Protein AF-A0A7Y5V250-F1 (afdb_monomer_lite)

Structure (mmCIF, N/CA/C/O backbone):
data_AF-A0A7Y5V250-F1
#
_entry.id   AF-A0A7Y5V250-F1
#
loop_
_atom_site.group_PDB
_atom_site.id
_atom_site.type_symbol
_atom_site.label_atom_id
_atom_site.label_alt_id
_atom_site.label_comp_id
_atom_site.label_asym_id
_atom_site.label_entity_id
_atom_site.label_seq_id
_atom_site.pdbx_PDB_ins_code
_atom_site.Cartn_x
_atom_site.Cartn_y
_atom_site.Cartn_z
_atom_site.occupancy
_atom_site.B_iso_or_equiv
_atom_site.auth_seq_id
_atom_site.auth_comp_id
_atom_site.auth_asym_id
_atom_site.auth_atom_id
_atom_site.pdbx_PDB_model_num
ATOM 1 N N . MET A 1 1 ? -11.826 5.107 -24.577 1.00 51.03 1 MET A N 1
ATOM 2 C CA . MET A 1 1 ? -11.146 4.262 -23.571 1.00 51.03 1 MET A CA 1
ATOM 3 C C . MET A 1 1 ? -11.875 4.449 -22.255 1.00 51.03 1 MET A C 1
ATOM 5 O O . MET A 1 1 ? -11.954 5.586 -21.796 1.00 51.03 1 MET A O 1
ATOM 9 N N . ASN A 1 2 ? -12.489 3.389 -21.724 1.00 48.69 2 ASN A N 1
ATOM 10 C CA . ASN A 1 2 ? -13.219 3.452 -20.458 1.00 48.69 2 ASN A CA 1
ATOM 11 C C . ASN A 1 2 ? -12.242 3.799 -19.329 1.00 48.69 2 ASN A C 1
ATOM 13 O O . ASN A 1 2 ? -11.123 3.292 -19.286 1.00 48.69 2 ASN A O 1
ATOM 17 N N . ARG A 1 3 ? -12.638 4.701 -18.424 1.00 55.31 3 ARG A N 1
ATOM 18 C CA . ARG A 1 3 ? -11.817 5.048 -17.248 1.00 55.31 3 ARG A CA 1
ATOM 19 C C . ARG A 1 3 ? -11.590 3.837 -16.334 1.00 55.31 3 ARG A C 1
ATOM 21 O O . ARG A 1 3 ? -10.566 3.805 -15.656 1.00 55.31 3 ARG A O 1
ATOM 28 N N . ASP A 1 4 ? -12.493 2.860 -16.377 1.00 55.03 4 ASP A N 1
ATOM 29 C CA . ASP A 1 4 ? -12.466 1.651 -15.550 1.00 55.03 4 ASP A CA 1
ATOM 30 C C . ASP A 1 4 ? -11.300 0.702 -15.869 1.00 55.03 4 ASP A C 1
ATOM 32 O O . ASP A 1 4 ? -10.829 -0.009 -14.984 1.00 55.03 4 ASP A O 1
ATOM 36 N N . ASP A 1 5 ? -10.737 0.756 -17.082 1.00 60.41 5 ASP A N 1
ATOM 37 C CA . ASP A 1 5 ? -9.639 -0.138 -17.483 1.00 60.41 5 ASP A CA 1
ATOM 38 C C . ASP A 1 5 ? -8.305 0.182 -16.778 1.00 60.41 5 ASP A C 1
ATOM 40 O O . ASP A 1 5 ? -7.388 -0.639 -16.763 1.00 60.41 5 ASP A O 1
ATOM 44 N N . ARG A 1 6 ? -8.170 1.366 -16.159 1.00 65.12 6 ARG A N 1
ATOM 45 C CA . ARG A 1 6 ? -6.895 1.833 -15.573 1.00 65.12 6 ARG A CA 1
ATOM 46 C C . ARG A 1 6 ? -6.457 1.068 -14.322 1.00 65.12 6 ARG A C 1
ATOM 48 O O . ARG A 1 6 ? -5.278 1.114 -13.986 1.00 65.12 6 ARG A O 1
ATOM 55 N N . TYR A 1 7 ? -7.377 0.381 -13.645 1.00 69.44 7 TYR A N 1
ATOM 56 C CA . TYR A 1 7 ? -7.109 -0.352 -12.399 1.00 69.44 7 TYR A CA 1
ATOM 57 C C . TYR A 1 7 ? -7.560 -1.819 -12.466 1.00 69.44 7 TYR A C 1
ATOM 59 O O . TYR A 1 7 ? -7.815 -2.442 -11.437 1.00 69.44 7 TYR A O 1
ATOM 67 N N . ALA A 1 8 ? -7.667 -2.385 -13.672 1.00 74.19 8 ALA A N 1
ATOM 68 C CA . ALA A 1 8 ? -8.188 -3.738 -13.870 1.00 74.19 8 ALA A CA 1
ATOM 69 C C . ALA A 1 8 ? -7.284 -4.840 -13.276 1.00 74.19 8 ALA A C 1
ATOM 71 O O . ALA A 1 8 ? -7.769 -5.897 -12.869 1.00 74.19 8 ALA A O 1
ATOM 72 N N . ALA A 1 9 ? -5.970 -4.604 -13.199 1.00 82.94 9 ALA A N 1
ATOM 73 C CA . ALA A 1 9 ? -5.012 -5.580 -12.687 1.00 82.94 9 ALA A CA 1
ATOM 74 C C . ALA A 1 9 ? -5.030 -5.637 -11.150 1.00 82.94 9 ALA A C 1
ATOM 76 O O . ALA A 1 9 ? -4.753 -4.647 -10.472 1.00 82.94 9 ALA A O 1
ATOM 77 N N . ARG A 1 10 ? -5.316 -6.820 -10.593 1.00 86.69 10 ARG A N 1
ATOM 78 C CA . ARG A 1 10 ? -5.319 -7.080 -9.145 1.00 86.69 10 ARG A CA 1
ATOM 79 C C . ARG A 1 10 ? -4.195 -8.041 -8.782 1.00 86.69 10 ARG A C 1
ATOM 81 O O . ARG A 1 10 ? -4.042 -9.081 -9.414 1.00 86.69 10 ARG A O 1
ATOM 88 N N . ILE A 1 11 ? -3.459 -7.717 -7.723 1.00 87.31 11 ILE A N 1
ATOM 89 C CA . ILE A 1 11 ? -2.423 -8.579 -7.150 1.00 87.31 11 ILE A CA 1
ATOM 90 C C . ILE A 1 11 ? -2.876 -8.975 -5.745 1.00 87.31 11 ILE A C 1
ATOM 92 O O . ILE A 1 11 ? -3.173 -8.110 -4.925 1.00 87.31 11 ILE A O 1
ATOM 96 N N . ALA A 1 12 ? -2.933 -10.278 -5.471 1.00 90.81 12 ALA A N 1
ATOM 97 C CA . ALA A 1 12 ? -3.206 -10.826 -4.145 1.00 90.81 12 ALA A CA 1
ATOM 98 C C . ALA A 1 12 ? -1.972 -11.586 -3.650 1.00 90.81 12 ALA A C 1
ATOM 100 O O . ALA A 1 12 ? -1.419 -12.412 -4.375 1.00 90.81 12 ALA A O 1
ATOM 101 N N . PHE A 1 13 ? -1.534 -11.313 -2.423 1.00 91.50 13 PHE A N 1
ATOM 102 C CA . PHE A 1 13 ? -0.385 -11.972 -1.807 1.00 91.50 13 PHE A CA 1
ATOM 103 C C . PHE A 1 13 ? -0.516 -11.969 -0.282 1.00 91.50 13 PHE A C 1
ATOM 105 O O . PHE A 1 13 ? -1.344 -11.252 0.279 1.00 91.50 13 PHE A O 1
ATOM 112 N N . ARG A 1 14 ? 0.282 -12.805 0.389 1.00 94.75 14 ARG A N 1
ATOM 113 C CA . ARG A 1 14 ? 0.316 -12.893 1.853 1.00 94.75 14 ARG A CA 1
ATOM 114 C C . ARG A 1 14 ? 1.506 -12.122 2.403 1.00 94.75 14 ARG A C 1
ATOM 116 O O . ARG A 1 14 ? 2.602 -12.191 1.852 1.00 94.75 14 ARG A O 1
ATOM 123 N N . LEU A 1 15 ? 1.278 -11.450 3.522 1.00 95.00 15 LEU A N 1
ATOM 124 C CA . LEU A 1 15 ? 2.293 -10.764 4.305 1.00 95.00 15 LEU A CA 1
ATOM 125 C C . LEU A 1 15 ? 2.461 -11.484 5.649 1.00 95.00 15 LEU A C 1
ATOM 127 O O . LEU A 1 15 ? 1.473 -11.983 6.191 1.00 95.00 15 LEU A O 1
ATOM 131 N N . PRO A 1 16 ? 3.674 -11.527 6.222 1.00 98.00 16 PRO A N 1
ATOM 132 C CA . PRO A 1 16 ? 3.823 -11.799 7.644 1.00 98.00 16 PRO A CA 1
ATOM 133 C C . PRO A 1 16 ? 3.007 -10.782 8.452 1.00 98.00 16 PRO A C 1
ATOM 135 O O . PRO A 1 16 ? 3.091 -9.585 8.169 1.00 98.00 16 PRO A O 1
ATOM 138 N N . GLN A 1 17 ? 2.277 -11.240 9.474 1.00 97.19 17 GLN A N 1
ATOM 139 C CA . GLN A 1 17 ? 1.435 -10.367 10.306 1.00 97.19 17 GLN A CA 1
ATOM 140 C C . GLN A 1 17 ? 2.181 -9.119 10.822 1.00 97.19 17 GLN A C 1
ATOM 142 O O . GLN A 1 17 ? 1.680 -8.020 10.613 1.00 97.19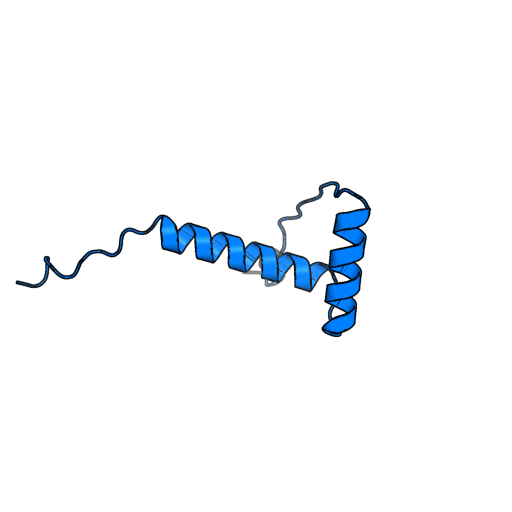 17 GLN A O 1
ATOM 147 N N . PRO A 1 18 ? 3.430 -9.216 11.332 1.00 98.44 18 PRO A N 1
ATOM 148 C CA . PRO A 1 18 ? 4.136 -8.035 11.835 1.00 98.44 18 PRO A CA 1
ATOM 149 C C . PRO A 1 18 ? 4.443 -6.973 10.771 1.00 98.44 18 PRO A C 1
ATOM 151 O O . PRO A 1 18 ? 4.695 -5.819 11.106 1.00 98.44 18 PRO A O 1
ATOM 154 N N . LEU A 1 19 ? 4.508 -7.354 9.490 1.00 97.75 19 LEU A N 1
ATOM 155 C CA . LEU A 1 19 ? 4.692 -6.401 8.395 1.00 97.75 19 LEU A CA 1
ATOM 156 C C . LEU A 1 19 ? 3.361 -5.747 8.018 1.00 97.75 19 LEU A C 1
ATOM 158 O O . LEU A 1 19 ? 3.338 -4.551 7.747 1.00 97.75 19 LEU A O 1
ATOM 162 N N . TYR A 1 20 ? 2.271 -6.513 8.038 1.00 97.69 20 TYR A N 1
ATOM 163 C CA . TYR A 1 20 ? 0.928 -5.97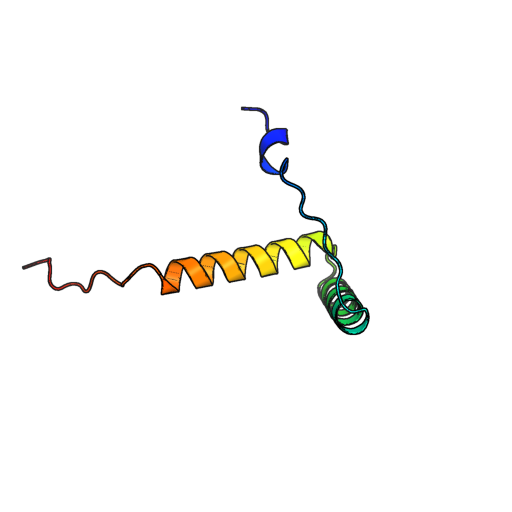9 7.839 1.00 97.69 20 TYR A CA 1
ATOM 164 C C . TYR A 1 20 ? 0.592 -4.916 8.895 1.00 97.69 20 TYR A C 1
ATOM 166 O O . TYR A 1 20 ? 0.256 -3.795 8.527 1.00 97.69 20 TYR A O 1
ATOM 174 N N . ASP A 1 21 ? 0.822 -5.213 10.177 1.00 98.31 21 ASP A N 1
ATOM 175 C CA . 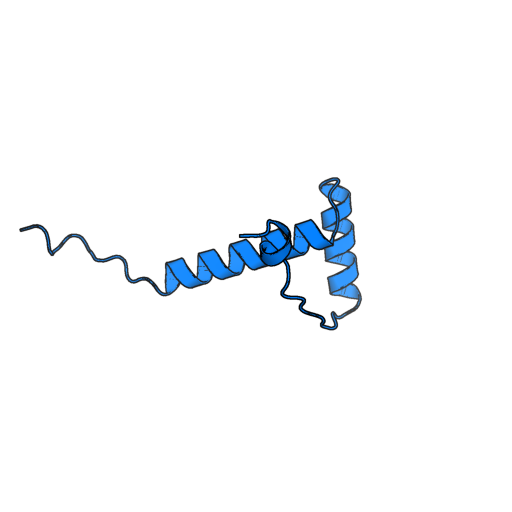ASP A 1 21 ? 0.529 -4.294 11.288 1.00 98.31 21 ASP A CA 1
ATOM 176 C C . ASP A 1 21 ? 1.292 -2.964 11.159 1.00 98.31 21 ASP A C 1
ATOM 178 O O . ASP A 1 21 ? 0.767 -1.887 11.431 1.00 98.31 21 ASP A O 1
ATOM 182 N N . LYS A 1 22 ? 2.549 -3.022 10.696 1.00 98.50 22 LYS A N 1
ATOM 183 C CA . LYS A 1 22 ? 3.358 -1.822 10.434 1.00 98.50 22 LYS A CA 1
ATOM 184 C C . LYS A 1 22 ? 2.787 -0.976 9.301 1.00 98.50 22 LYS A C 1
ATOM 186 O O . LYS A 1 22 ? 2.840 0.247 9.381 1.00 98.50 22 LYS A O 1
ATOM 191 N N . LEU A 1 23 ? 2.286 -1.616 8.245 1.00 98.12 23 LEU A N 1
ATOM 192 C CA . LEU A 1 23 ? 1.677 -0.913 7.120 1.00 98.12 23 LEU A CA 1
ATOM 193 C C . LEU A 1 23 ? 0.327 -0.301 7.510 1.00 98.12 23 LEU A C 1
ATOM 195 O O . LEU A 1 23 ? 0.042 0.810 7.077 1.00 98.12 23 LEU A O 1
ATOM 199 N N . GLU A 1 24 ? -0.473 -0.979 8.337 1.00 98.25 24 GLU A N 1
ATOM 200 C CA . GLU A 1 24 ? -1.712 -0.402 8.873 1.00 98.25 24 GLU A CA 1
ATOM 201 C C . GLU A 1 24 ? -1.434 0.817 9.743 1.00 98.25 24 GLU A C 1
ATOM 203 O O . GLU A 1 24 ? -1.970 1.884 9.461 1.00 98.25 24 GLU A O 1
ATOM 208 N N . LYS A 1 25 ? -0.514 0.708 10.706 1.00 98.69 25 LYS A N 1
ATOM 209 C CA . LYS A 1 25 ? -0.131 1.841 11.558 1.00 98.69 25 LYS A CA 1
ATOM 210 C C . LYS A 1 25 ? 0.360 3.039 10.744 1.00 98.69 25 LYS A C 1
ATOM 212 O O . LYS A 1 25 ? -0.012 4.170 11.028 1.00 98.69 25 LYS A O 1
ATOM 217 N N . TRP A 1 26 ? 1.168 2.800 9.712 1.00 98.44 26 TRP A N 1
ATOM 218 C CA . TRP A 1 26 ? 1.628 3.869 8.823 1.00 98.44 26 TRP A CA 1
ATOM 219 C C . TRP A 1 26 ? 0.463 4.498 8.038 1.00 98.44 26 TRP A C 1
ATOM 221 O O . TRP A 1 26 ? 0.382 5.716 7.906 1.00 98.44 26 TRP A O 1
ATOM 231 N N . ALA A 1 27 ? -0.479 3.692 7.544 1.00 98.44 27 ALA A N 1
ATOM 232 C CA . ALA A 1 27 ? -1.653 4.206 6.842 1.00 98.44 27 ALA A CA 1
ATOM 233 C C . ALA A 1 27 ? -2.545 5.068 7.758 1.00 98.44 27 ALA A C 1
ATOM 235 O O . ALA A 1 27 ? -3.029 6.112 7.323 1.00 98.44 27 ALA A O 1
ATOM 236 N N . GLU A 1 28 ? -2.708 4.664 9.020 1.00 98.38 28 GLU A N 1
ATOM 237 C CA . GLU A 1 28 ? -3.411 5.433 10.054 1.00 98.38 28 GLU A CA 1
ATOM 238 C C . GLU A 1 28 ? -2.708 6.759 10.370 1.00 98.38 28 GLU A C 1
ATOM 240 O O . GLU A 1 28 ? -3.356 7.802 10.412 1.00 98.38 28 GLU A O 1
ATOM 245 N N . GLU A 1 29 ? -1.382 6.741 10.549 1.00 98.56 29 GLU A N 1
ATOM 246 C CA . GLU A 1 29 ? -0.573 7.939 10.826 1.00 98.56 29 GLU A CA 1
ATOM 247 C C . GLU A 1 29 ? -0.657 8.985 9.699 1.00 98.56 29 GLU A C 1
ATOM 249 O O . GLU A 1 29 ? -0.557 10.183 9.964 1.00 98.56 29 GLU A O 1
ATOM 254 N N . GLU A 1 30 ? -0.860 8.548 8.453 1.00 98.00 30 GLU A N 1
ATOM 255 C CA . GLU A 1 30 ? -1.024 9.416 7.279 1.00 98.00 30 GLU A CA 1
ATOM 256 C C . GLU A 1 30 ? -2.492 9.722 6.910 1.00 98.00 30 GLU A C 1
ATOM 258 O O . GLU A 1 30 ? -2.723 10.341 5.870 1.00 98.00 30 GLU A O 1
ATOM 263 N N . ASP A 1 31 ? -3.476 9.290 7.712 1.00 97.75 31 ASP A N 1
ATOM 264 C CA . ASP A 1 31 ? -4.920 9.432 7.436 1.00 97.75 31 ASP A CA 1
ATOM 265 C C . ASP A 1 31 ? -5.308 8.993 6.006 1.00 97.75 31 ASP A C 1
ATOM 267 O O . ASP A 1 31 ? -5.974 9.697 5.240 1.00 97.75 31 ASP A O 1
ATOM 271 N N . ARG A 1 32 ? -4.830 7.810 5.593 1.00 96.62 32 ARG A N 1
ATOM 272 C CA . ARG A 1 32 ? -5.042 7.279 4.236 1.00 96.62 32 ARG A CA 1
ATOM 273 C C . ARG A 1 32 ? -5.417 5.797 4.237 1.00 96.62 32 ARG A C 1
ATOM 275 O O . ARG A 1 32 ? -4.967 5.036 5.085 1.00 96.62 32 ARG A O 1
ATOM 282 N N . PRO A 1 33 ? -6.149 5.314 3.215 1.00 97.69 33 PRO A N 1
ATOM 283 C 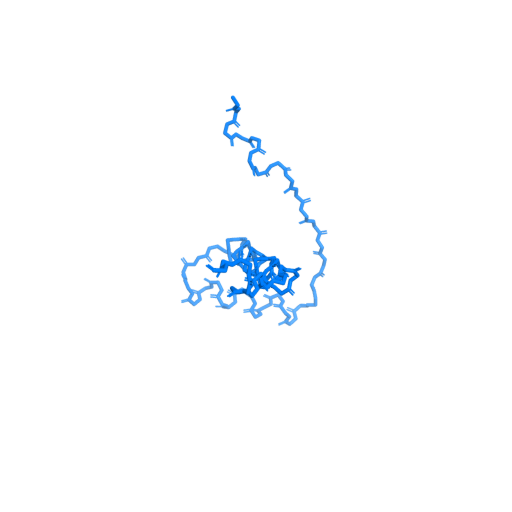CA . PRO A 1 33 ? -6.398 3.883 3.066 1.00 97.69 33 PRO A CA 1
ATOM 284 C C . PRO A 1 33 ? -5.107 3.079 2.856 1.00 97.69 33 PRO A C 1
ATOM 286 O O . PRO A 1 33 ? -4.268 3.449 2.026 1.00 97.69 33 PRO A O 1
ATOM 289 N N . LEU A 1 34 ? -5.004 1.911 3.502 1.00 96.50 34 LEU A N 1
ATOM 290 C CA . LEU A 1 34 ? -3.877 0.978 3.355 1.00 96.50 34 LEU A CA 1
ATOM 291 C C . LEU A 1 34 ? -3.579 0.638 1.886 1.00 96.50 34 LEU A C 1
ATOM 293 O O . LEU A 1 34 ? -2.427 0.650 1.456 1.00 96.50 34 LEU A O 1
ATOM 297 N N . ALA A 1 35 ? -4.617 0.391 1.082 1.00 93.62 35 ALA A N 1
ATOM 298 C CA . ALA A 1 35 ? -4.460 0.097 -0.343 1.00 93.62 35 ALA A CA 1
ATOM 299 C C . ALA A 1 35 ? -3.755 1.235 -1.102 1.00 93.62 35 ALA A C 1
ATOM 301 O O . ALA A 1 35 ? -2.906 0.980 -1.958 1.00 93.62 35 ALA A O 1
ATOM 302 N N . ASN A 1 36 ? -4.051 2.491 -0.750 1.00 95.00 36 ASN A N 1
ATOM 303 C CA . ASN A 1 36 ? -3.391 3.646 -1.346 1.00 95.00 36 ASN A CA 1
ATOM 304 C C . ASN A 1 36 ? -1.935 3.734 -0.891 1.00 95.00 36 ASN A C 1
ATOM 306 O O . ASN A 1 36 ? -1.083 4.089 -1.703 1.00 95.00 36 ASN A O 1
ATOM 310 N N . LEU A 1 37 ? -1.636 3.446 0.383 1.00 97.12 37 LEU A N 1
ATOM 311 C CA . LEU A 1 37 ? -0.257 3.374 0.888 1.00 97.12 37 LEU A CA 1
ATOM 312 C C . LEU A 1 37 ? 0.563 2.354 0.099 1.00 97.12 37 LEU A C 1
ATOM 314 O O . LEU A 1 37 ? 1.588 2.707 -0.485 1.00 97.12 37 LEU A O 1
ATOM 318 N N . VAL A 1 38 ? 0.060 1.125 -0.004 1.00 95.69 38 VAL A N 1
ATOM 319 C CA . VAL A 1 38 ? 0.713 0.045 -0.751 1.00 95.69 38 VAL A CA 1
ATOM 320 C C . VAL A 1 38 ? 0.912 0.432 -2.217 1.00 95.69 38 VAL A C 1
ATOM 322 O O . VAL A 1 38 ? 2.008 0.258 -2.748 1.00 95.69 38 VAL A O 1
ATOM 325 N N . TYR A 1 39 ? -0.097 1.023 -2.863 1.00 93.62 39 TYR A N 1
ATOM 326 C CA . TYR A 1 39 ? 0.031 1.524 -4.232 1.00 93.62 39 TYR A CA 1
ATOM 327 C C . TYR A 1 39 ? 1.177 2.537 -4.379 1.00 93.62 39 TYR A C 1
ATOM 329 O O . TYR A 1 39 ? 1.988 2.416 -5.298 1.00 93.62 39 TYR A O 1
ATOM 337 N N . THR A 1 40 ? 1.284 3.516 -3.474 1.00 95.31 40 THR A N 1
ATOM 338 C CA . THR A 1 40 ? 2.359 4.518 -3.520 1.00 95.31 40 THR A CA 1
ATOM 339 C C . THR A 1 40 ? 3.733 3.888 -3.333 1.00 95.31 40 THR A C 1
ATOM 341 O O . THR A 1 40 ? 4.631 4.191 -4.118 1.00 95.31 40 THR A O 1
ATOM 344 N N . ILE A 1 41 ? 3.890 2.994 -2.354 1.00 96.44 41 ILE A N 1
ATOM 345 C CA . ILE A 1 41 ? 5.159 2.303 -2.089 1.00 96.44 41 ILE A CA 1
ATOM 346 C C . ILE A 1 41 ? 5.596 1.508 -3.324 1.00 96.44 41 ILE A C 1
ATOM 348 O O . ILE A 1 41 ? 6.732 1.636 -3.778 1.00 96.44 41 ILE A O 1
ATOM 352 N N . VAL A 1 42 ? 4.685 0.727 -3.915 1.00 95.50 42 VAL A N 1
ATOM 353 C CA . VAL A 1 42 ? 4.976 -0.076 -5.112 1.00 95.50 42 VAL A CA 1
ATOM 354 C C . VAL A 1 42 ? 5.334 0.823 -6.295 1.00 95.50 42 VAL A C 1
ATOM 356 O O . VAL A 1 42 ? 6.336 0.577 -6.965 1.00 95.50 42 VAL A O 1
ATOM 359 N N . LYS A 1 43 ? 4.575 1.901 -6.528 1.00 95.06 43 LYS A N 1
ATOM 360 C CA . LYS A 1 43 ? 4.865 2.864 -7.599 1.00 95.06 43 LYS A CA 1
ATOM 361 C C . LYS A 1 43 ? 6.255 3.489 -7.443 1.00 95.06 43 LYS A C 1
ATOM 363 O O . LYS A 1 43 ? 6.983 3.602 -8.426 1.00 95.06 43 LYS A O 1
ATOM 368 N N . GLN A 1 44 ? 6.631 3.881 -6.226 1.00 96.06 44 GLN A N 1
ATOM 369 C CA . GLN A 1 44 ? 7.951 4.448 -5.940 1.00 96.06 44 GLN A CA 1
ATOM 370 C C . GLN A 1 44 ? 9.070 3.424 -6.156 1.00 96.06 44 GLN A C 1
ATOM 372 O O . GLN A 1 44 ? 10.083 3.756 -6.767 1.00 96.06 44 GLN A O 1
ATOM 377 N N . ALA A 1 45 ? 8.880 2.178 -5.714 1.00 96.25 45 ALA A N 1
ATOM 378 C CA . ALA A 1 45 ? 9.857 1.109 -5.903 1.00 96.25 45 ALA A CA 1
ATOM 379 C C . ALA A 1 45 ? 10.102 0.796 -7.390 1.00 96.25 45 ALA A C 1
ATOM 381 O O . ALA A 1 45 ? 11.247 0.590 -7.795 1.00 96.25 45 ALA A O 1
ATOM 382 N N . VAL A 1 46 ? 9.046 0.801 -8.212 1.00 96.00 46 VAL A N 1
ATOM 383 C CA . VAL A 1 46 ? 9.158 0.623 -9.669 1.00 96.00 46 VAL A CA 1
ATOM 384 C C . VAL A 1 46 ? 9.909 1.793 -10.304 1.00 96.00 46 VAL A C 1
ATOM 386 O O . VAL A 1 46 ? 10.888 1.559 -11.005 1.00 96.00 46 VAL A O 1
ATOM 389 N N . ALA A 1 47 ? 9.531 3.037 -9.997 1.00 95.12 47 ALA A N 1
ATOM 390 C CA . ALA A 1 47 ? 10.209 4.218 -10.539 1.00 95.12 47 ALA A CA 1
ATOM 391 C C . ALA A 1 47 ? 11.699 4.265 -10.145 1.00 95.12 47 ALA A C 1
ATOM 393 O O . ALA A 1 47 ? 12.564 4.599 -10.951 1.00 95.12 47 ALA A O 1
ATOM 394 N N . GLU A 1 48 ? 12.025 3.891 -8.907 1.00 96.06 48 GLU A N 1
ATOM 395 C CA . GLU A 1 48 ? 13.409 3.753 -8.448 1.00 96.06 48 GLU A CA 1
ATOM 396 C C . GLU A 1 48 ? 14.170 2.680 -9.235 1.00 96.06 48 GLU A C 1
ATOM 398 O O . GLU A 1 48 ? 15.321 2.883 -9.621 1.00 96.06 48 GLU A O 1
ATOM 403 N N . ARG A 1 49 ? 13.529 1.541 -9.511 1.00 94.81 49 ARG A N 1
ATOM 404 C CA . ARG A 1 49 ? 14.125 0.477 -10.321 1.00 94.81 49 ARG A CA 1
ATOM 405 C C . ARG A 1 49 ? 14.384 0.936 -11.754 1.00 94.81 49 ARG A C 1
ATOM 407 O O . ARG A 1 49 ? 15.462 0.656 -12.268 1.00 94.81 49 ARG A O 1
ATOM 414 N N . GLU A 1 50 ? 13.439 1.635 -12.375 1.00 95.19 50 GLU A N 1
ATOM 415 C CA . GLU A 1 50 ? 13.579 2.181 -13.731 1.00 95.19 50 GLU A CA 1
ATOM 416 C C . GLU A 1 50 ? 14.732 3.184 -13.814 1.00 95.19 50 GLU A C 1
ATOM 418 O O . GLU A 1 50 ? 15.572 3.077 -14.708 1.00 95.19 50 GLU A O 1
ATOM 423 N N . ARG A 1 51 ? 14.851 4.087 -12.831 1.00 92.81 51 ARG A N 1
ATOM 424 C CA . ARG A 1 51 ? 15.980 5.028 -12.748 1.00 92.81 51 ARG A CA 1
ATOM 425 C C . ARG A 1 51 ? 17.331 4.323 -12.676 1.00 92.81 51 ARG A C 1
ATOM 427 O O . ARG A 1 51 ? 18.260 4.740 -13.346 1.00 92.81 51 ARG A O 1
ATOM 434 N N . ARG A 1 52 ? 17.445 3.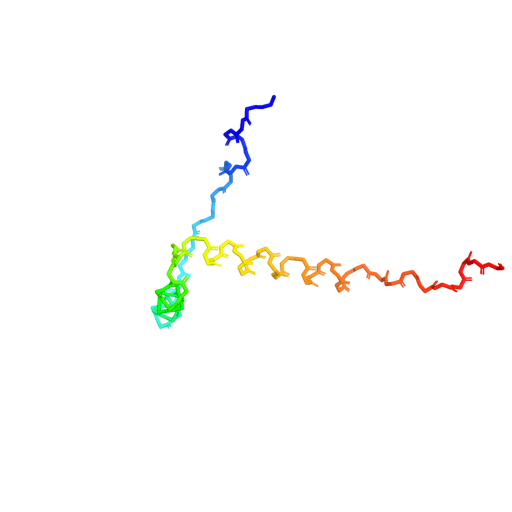233 -11.911 1.00 91.50 52 ARG A N 1
ATOM 435 C CA . ARG A 1 52 ? 18.697 2.455 -11.813 1.00 91.50 52 ARG A CA 1
ATOM 436 C C . ARG A 1 52 ? 19.040 1.674 -13.081 1.00 91.50 52 ARG A C 1
ATOM 438 O O . ARG A 1 52 ? 20.198 1.324 -13.275 1.00 91.50 52 ARG A O 1
ATOM 445 N N . LEU A 1 53 ? 18.035 1.308 -13.874 1.00 83.56 53 LEU A N 1
ATOM 446 C CA . LEU A 1 53 ? 18.208 0.527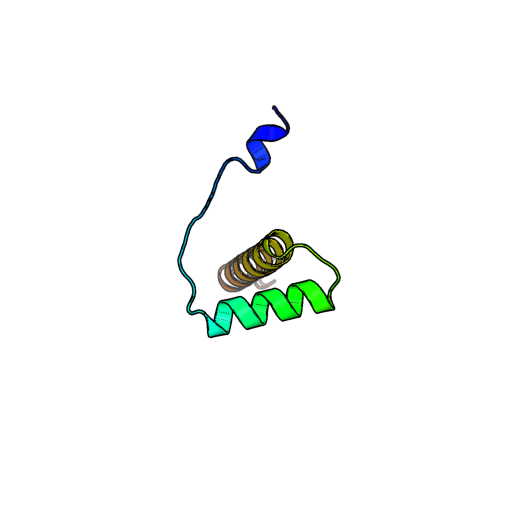 -15.101 1.00 83.56 53 LEU A CA 1
ATOM 447 C C . LEU A 1 53 ? 18.424 1.394 -16.336 1.00 83.56 53 LEU A C 1
ATOM 449 O O . LEU A 1 53 ? 18.898 0.883 -17.346 1.00 83.56 53 LEU A O 1
ATOM 453 N N . THR A 1 54 ? 18.068 2.672 -16.265 1.00 69.81 54 THR A N 1
ATOM 454 C CA . THR A 1 54 ? 18.346 3.625 -17.331 1.00 69.81 54 THR A CA 1
ATOM 455 C C . THR A 1 54 ? 19.751 4.163 -17.071 1.00 69.81 54 THR A C 1
ATOM 457 O O . THR A 1 54 ? 19.910 4.930 -16.121 1.00 69.81 54 THR A O 1
ATOM 460 N N . PRO A 1 55 ? 20.790 3.741 -17.819 1.00 58.88 55 PRO A N 1
ATOM 461 C CA . PRO A 1 55 ? 22.073 4.415 -17.720 1.00 58.88 55 PRO A CA 1
ATOM 462 C C . PRO A 1 55 ? 21.816 5.880 -18.063 1.00 58.88 55 PRO A C 1
ATOM 464 O O . PRO A 1 55 ? 21.163 6.175 -19.067 1.00 58.88 55 PRO A O 1
ATOM 467 N N . GLU A 1 56 ? 22.266 6.793 -17.204 1.00 61.09 56 GLU A N 1
ATOM 468 C CA . GLU A 1 56 ? 22.427 8.181 -17.611 1.00 61.09 56 GLU A CA 1
ATOM 469 C C . GLU A 1 56 ? 23.228 8.128 -18.911 1.00 61.09 56 GLU A C 1
ATOM 471 O O . GLU A 1 56 ? 24.364 7.653 -18.919 1.00 61.09 56 GLU A O 1
ATOM 476 N N . VAL A 1 57 ? 22.605 8.513 -20.027 1.00 59.69 57 VAL A N 1
ATOM 477 C CA . VAL A 1 57 ? 23.352 8.834 -21.236 1.00 59.69 57 VAL A CA 1
ATOM 478 C C . VAL A 1 57 ? 24.202 10.019 -20.812 1.00 59.69 57 VAL A C 1
ATOM 480 O O . VAL A 1 57 ? 23.710 11.144 -20.697 1.00 59.69 57 VAL A O 1
ATOM 483 N N . THR A 1 58 ? 25.440 9.729 -20.419 1.00 53.50 58 THR A N 1
ATOM 484 C CA . THR A 1 58 ? 26.440 10.731 -20.100 1.00 53.50 58 THR A CA 1
ATOM 485 C C . THR A 1 58 ? 26.509 11.661 -21.294 1.00 53.50 58 THR A C 1
ATOM 487 O O . THR A 1 58 ? 26.531 11.222 -22.443 1.00 53.50 58 THR A O 1
ATOM 490 N N . ALA A 1 59 ? 26.471 12.958 -21.011 1.00 53.59 59 ALA A N 1
ATOM 491 C CA . ALA A 1 59 ? 26.541 14.038 -21.980 1.00 53.59 59 ALA A CA 1
ATOM 492 C C . ALA A 1 59 ? 27.928 14.110 -22.660 1.00 53.59 59 ALA A C 1
ATOM 494 O O . ALA A 1 59 ? 28.600 15.132 -22.600 1.00 53.59 59 ALA A O 1
ATOM 495 N N . GLU A 1 60 ? 28.359 13.014 -23.282 1.00 55.53 60 GLU A N 1
ATOM 496 C CA . GLU A 1 60 ? 29.529 12.903 -24.158 1.00 55.53 60 GLU A CA 1
ATOM 497 C C . GLU A 1 60 ? 29.119 12.779 -25.641 1.00 55.53 60 GLU A C 1
ATOM 499 O O . GLU A 1 60 ? 29.978 12.801 -26.515 1.00 55.53 60 GLU A O 1
ATOM 504 N N . GLU A 1 61 ? 27.816 12.716 -25.956 1.00 55.91 61 GLU A N 1
ATOM 505 C CA . GLU A 1 61 ? 27.304 12.665 -27.342 1.00 55.91 61 GLU A CA 1
ATOM 506 C C . GLU A 1 61 ? 26.835 14.022 -27.904 1.00 55.91 61 GLU A C 1
ATOM 508 O O . GLU A 1 61 ? 26.360 14.097 -29.037 1.00 55.91 61 GLU A O 1
ATOM 513 N N . LEU A 1 62 ? 26.991 15.117 -27.156 1.00 56.25 62 LEU A N 1
ATOM 514 C CA . LEU A 1 62 ? 26.878 16.469 -27.709 1.00 56.25 62 LEU A CA 1
ATOM 515 C C . LEU A 1 62 ? 28.289 17.039 -27.839 1.00 56.25 62 LEU A C 1
ATOM 517 O O . LEU A 1 62 ? 28.821 17.615 -26.892 1.00 56.25 62 LEU A O 1
ATOM 521 N N . GLY A 1 63 ? 28.894 16.764 -28.997 1.00 49.66 63 GLY A N 1
ATOM 522 C CA . GLY A 1 63 ? 30.174 17.335 -29.417 1.00 49.66 63 GLY A CA 1
ATOM 523 C C . GLY A 1 63 ? 30.176 18.852 -29.558 1.00 49.66 63 GLY A C 1
ATOM 524 O O . GLY A 1 63 ? 29.104 19.490 -29.438 1.00 49.66 63 GLY A O 1
#

Foldseek 3Di:
DDPVVPPPDDDDDDDDPVVVVVLVVVCVVVVHDSVVSVVVVVVVVVVVVVVVVDPPPPPPPPD

Sequence (63 aa):
MNRDDRYAARIAFRLPQPLYDKLEKWAEEEDRPLANLVYTIVKQAVAERERRLTPEVTAEELG

pLDDT: mean 84.73, std 17.29, range [48.69, 98.69]

Radius of gyration: 17.73 Å; chains: 1; bounding box: 43×30×41 Å

Secondary structure (DSSP, 8-state):
--GGGGG---------HHHHHHHHHHHHHTTS-HHHHHHHHHHHHHHHHHHHHS----TTS--